Protein AF-A0A2D6FJM5-F1 (afdb_monomer_lite)

Radius of gyration: 13.33 Å; chains: 1; bounding box: 32×26×34 Å

Foldseek 3Di:
DDKFKWKDWQPDKTKGAFDPQLQQKKWKDKWFAADRVPPHTDQFQWWKKAKWFDLPSPDTDGFAQRIAISHDDDPHGDGDTTMHHGNGGMMMIHIGPGHPGGMMMMMIDGD

pLDDT: mean 87.88, std 8.14, range [57.41, 95.44]

Structure (mmCIF, N/CA/C/O backbone):
data_AF-A0A2D6FJM5-F1
#
_entry.id   AF-A0A2D6FJM5-F1
#
loop_
_atom_site.group_PDB
_atom_site.id
_atom_site.type_symbol
_atom_site.label_atom_id
_atom_site.label_alt_id
_atom_site.label_comp_id
_atom_site.label_asym_id
_atom_site.label_entity_id
_atom_site.label_seq_id
_atom_site.pdbx_PDB_ins_code
_atom_site.Cartn_x
_atom_site.Cartn_y
_atom_site.Cartn_z
_atom_site.occupancy
_atom_site.B_iso_or_equiv
_atom_site.auth_seq_id
_atom_site.auth_comp_id
_atom_site.auth_asym_id
_atom_site.auth_atom_id
_atom_site.pdbx_PDB_model_num
ATOM 1 N N . MET A 1 1 ? -6.522 5.772 -17.724 1.00 70.81 1 MET A N 1
ATOM 2 C CA . MET A 1 1 ? -5.710 5.720 -16.493 1.00 70.81 1 MET A CA 1
ATOM 3 C C . MET A 1 1 ? -5.794 4.310 -15.935 1.00 70.81 1 MET A C 1
ATOM 5 O O . MET A 1 1 ? -6.884 3.896 -15.542 1.00 70.81 1 MET A O 1
ATOM 9 N N . LYS A 1 2 ? -4.699 3.546 -16.002 1.00 82.75 2 LYS A N 1
ATOM 10 C CA . LYS A 1 2 ? -4.627 2.202 -15.413 1.00 82.75 2 LYS A CA 1
ATOM 11 C C . LYS A 1 2 ? -4.392 2.310 -13.905 1.00 82.75 2 LYS A C 1
ATOM 13 O O . LYS A 1 2 ? -3.752 3.253 -13.438 1.00 82.75 2 LYS A O 1
ATOM 18 N N . ARG A 1 3 ? -4.949 1.363 -13.147 1.00 88.38 3 ARG A N 1
ATOM 19 C CA . ARG A 1 3 ? -4.761 1.266 -11.696 1.00 88.38 3 ARG A CA 1
ATOM 20 C C . ARG A 1 3 ? -4.642 -0.185 -11.253 1.00 88.38 3 ARG A C 1
ATOM 22 O O . ARG A 1 3 ? -5.396 -1.028 -11.737 1.00 88.38 3 ARG A O 1
ATOM 29 N N . THR A 1 4 ? -3.778 -0.422 -10.279 1.00 91.25 4 THR A N 1
ATOM 30 C CA . THR A 1 4 ? -3.613 -1.707 -9.594 1.00 91.25 4 THR A CA 1
ATOM 31 C C . THR A 1 4 ? -4.013 -1.530 -8.137 1.00 91.25 4 THR A C 1
ATOM 33 O O . THR A 1 4 ? -3.621 -0.554 -7.499 1.00 91.25 4 THR A O 1
ATOM 36 N N . ILE A 1 5 ? -4.838 -2.439 -7.614 1.00 91.44 5 ILE A N 1
ATOM 37 C CA . ILE A 1 5 ? -5.303 -2.416 -6.222 1.00 91.44 5 ILE A CA 1
ATOM 38 C C . ILE A 1 5 ? -4.845 -3.694 -5.540 1.00 91.44 5 ILE A C 1
ATOM 40 O O . ILE A 1 5 ? -5.059 -4.785 -6.062 1.00 91.44 5 ILE A O 1
ATOM 44 N N . ILE A 1 6 ? -4.253 -3.543 -4.362 1.00 92.44 6 ILE A N 1
ATOM 45 C CA . ILE A 1 6 ? -3.722 -4.641 -3.564 1.00 92.44 6 ILE A CA 1
ATOM 46 C C . ILE A 1 6 ? -4.269 -4.497 -2.149 1.00 92.44 6 ILE A C 1
ATOM 48 O O . ILE A 1 6 ? -4.465 -3.387 -1.653 1.00 92.44 6 ILE A O 1
ATOM 52 N N . ARG A 1 7 ? -4.562 -5.627 -1.516 1.00 91.88 7 ARG A N 1
ATOM 53 C CA . ARG A 1 7 ? -5.252 -5.721 -0.231 1.00 91.88 7 ARG A CA 1
ATOM 54 C C . ARG A 1 7 ? -4.510 -6.715 0.649 1.00 91.8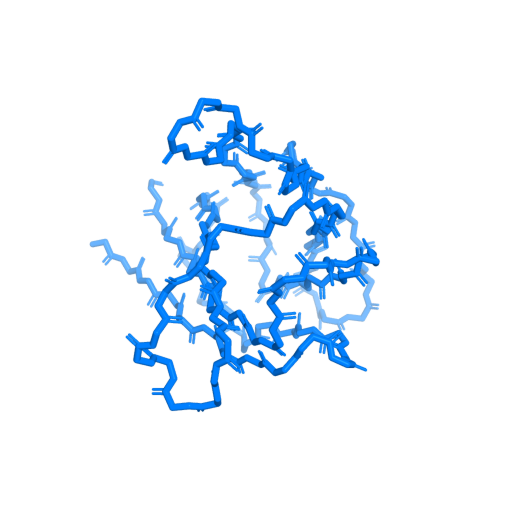8 7 ARG A C 1
ATOM 56 O O . ARG A 1 7 ? -4.237 -7.818 0.187 1.00 91.88 7 ARG A O 1
ATOM 63 N N . SER A 1 8 ? -4.185 -6.325 1.876 1.00 87.44 8 SER A N 1
ATOM 64 C CA . SER A 1 8 ? -3.525 -7.210 2.839 1.00 87.44 8 SER A CA 1
ATOM 65 C C . SER A 1 8 ? -3.857 -6.831 4.279 1.00 87.44 8 SER A C 1
ATOM 67 O O . SER A 1 8 ? -4.206 -5.684 4.572 1.00 87.44 8 SER A O 1
ATOM 69 N N . SER A 1 9 ? -3.692 -7.796 5.184 1.00 88.88 9 SER A N 1
ATOM 70 C CA . SER A 1 9 ? -3.517 -7.528 6.614 1.00 88.88 9 SER A CA 1
ATOM 71 C C . SER A 1 9 ? -2.189 -6.815 6.880 1.00 88.88 9 SER A C 1
ATOM 73 O O . SER A 1 9 ? -1.231 -7.012 6.134 1.00 88.88 9 SER A O 1
ATOM 75 N N . MET A 1 10 ? -2.098 -6.065 7.980 1.00 86.00 10 MET A N 1
ATOM 76 C CA . MET A 1 10 ? -0.867 -5.365 8.400 1.00 86.00 10 MET A CA 1
ATOM 77 C C . MET A 1 10 ? 0.194 -6.271 9.040 1.00 86.00 10 MET A C 1
ATOM 79 O O . MET A 1 10 ? 1.251 -5.793 9.427 1.00 86.00 10 MET A O 1
ATOM 83 N N . ALA A 1 11 ? -0.064 -7.577 9.151 1.00 78.62 11 ALA A N 1
ATOM 84 C CA . ALA A 1 11 ? 0.851 -8.539 9.769 1.00 78.62 11 ALA A CA 1
ATOM 85 C C . ALA A 1 11 ? 1.984 -9.022 8.841 1.00 78.62 11 ALA A C 1
ATOM 87 O O . ALA A 1 11 ? 2.831 -9.804 9.269 1.00 78.62 11 ALA A O 1
ATOM 88 N N . SER A 1 12 ? 1.981 -8.615 7.572 1.00 76.69 12 SER A N 1
ATOM 89 C CA . SER A 1 12 ? 2.960 -9.043 6.578 1.00 76.69 12 SER A CA 1
ATOM 90 C C . SER A 1 12 ? 3.225 -7.943 5.565 1.00 76.69 12 SER A C 1
ATOM 92 O O . SER A 1 12 ? 2.345 -7.126 5.280 1.00 76.69 12 SER A O 1
ATOM 94 N N . ASP A 1 13 ? 4.403 -8.002 4.953 1.00 80.69 13 ASP A N 1
ATOM 95 C CA . ASP A 1 13 ? 4.715 -7.207 3.775 1.00 80.69 13 ASP A CA 1
ATOM 96 C C . ASP A 1 13 ? 3.662 -7.443 2.689 1.00 80.69 13 ASP A C 1
ATOM 98 O O . ASP A 1 13 ? 3.202 -8.569 2.463 1.00 80.69 13 ASP A O 1
ATOM 102 N N . LEU A 1 14 ? 3.285 -6.371 2.001 1.00 89.50 14 LEU A N 1
ATOM 103 C CA . LEU A 1 14 ? 2.410 -6.437 0.839 1.00 89.50 14 LEU A CA 1
ATOM 104 C C . LEU A 1 14 ? 3.253 -6.120 -0.392 1.00 89.50 14 LEU A C 1
ATOM 106 O O . LEU A 1 14 ? 3.836 -5.047 -0.495 1.00 89.50 14 LEU A O 1
ATOM 110 N N . ILE A 1 15 ? 3.295 -7.061 -1.333 1.00 92.75 15 ILE A N 1
ATOM 111 C CA . ILE A 1 15 ? 3.972 -6.911 -2.625 1.00 92.75 15 ILE A CA 1
ATOM 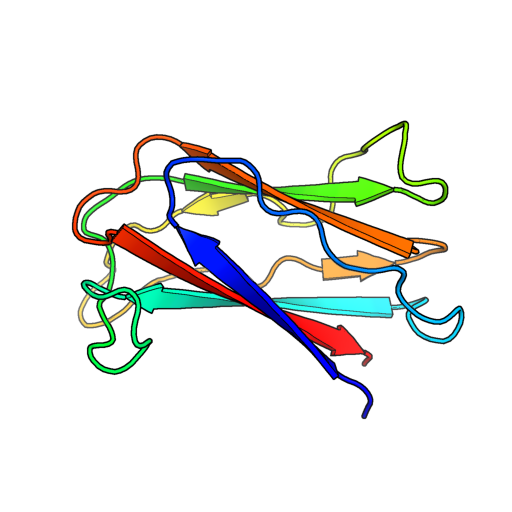112 C C . ILE A 1 15 ? 2.908 -6.879 -3.722 1.00 92.75 15 ILE A C 1
ATOM 114 O O . ILE A 1 15 ? 1.960 -7.669 -3.714 1.00 92.75 15 ILE A O 1
ATOM 118 N N . SER A 1 16 ? 3.032 -5.936 -4.653 1.00 93.12 16 SER A N 1
ATOM 119 C CA . SER A 1 16 ? 2.140 -5.836 -5.802 1.00 93.12 16 SER A CA 1
ATOM 120 C C . SER A 1 16 ? 2.294 -7.028 -6.746 1.00 93.12 16 SER A C 1
ATOM 122 O O . SER A 1 16 ? 3.372 -7.614 -6.837 1.00 93.12 16 SER A O 1
ATOM 124 N N . PRO A 1 17 ? 1.261 -7.359 -7.539 1.00 91.88 17 PRO A N 1
ATOM 125 C CA . PRO A 1 17 ? 1.499 -8.118 -8.759 1.00 91.88 17 PRO A CA 1
ATOM 126 C C . PRO A 1 17 ? 2.418 -7.325 -9.703 1.00 91.88 17 PRO A C 1
ATOM 128 O O . PRO A 1 17 ? 2.625 -6.120 -9.512 1.00 91.88 17 PRO A O 1
ATOM 131 N N . LEU A 1 18 ? 2.915 -8.004 -10.740 1.00 92.38 18 LEU A N 1
ATOM 132 C CA . LEU A 1 18 ? 3.643 -7.368 -11.835 1.00 92.38 18 LEU A CA 1
ATOM 133 C C . LEU A 1 18 ? 2.808 -6.217 -12.418 1.00 92.38 18 LEU A C 1
ATOM 135 O O . LEU A 1 18 ? 1.667 -6.420 -12.842 1.00 92.38 18 LEU A O 1
ATOM 139 N N . LEU A 1 19 ? 3.379 -5.017 -12.419 1.00 90.81 19 LEU A N 1
ATOM 140 C CA . LEU A 1 19 ? 2.830 -3.847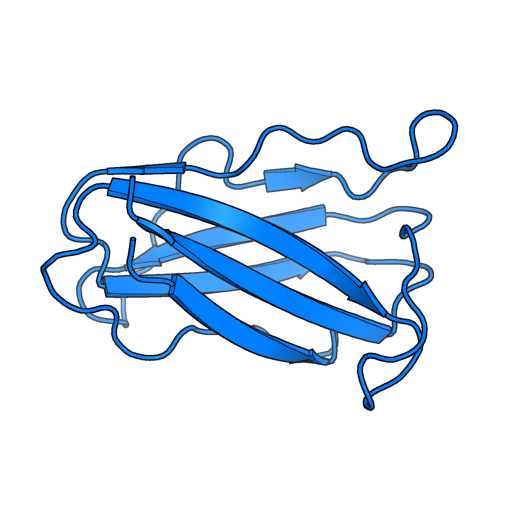 -13.090 1.00 90.81 19 LEU A CA 1
ATOM 141 C C . LEU A 1 19 ? 3.228 -3.889 -14.568 1.00 90.81 19 LEU A C 1
ATOM 143 O O . LEU A 1 19 ? 4.371 -4.198 -14.904 1.00 90.81 19 LEU A O 1
ATOM 147 N N . ASP A 1 20 ? 2.282 -3.575 -15.453 1.00 82.69 20 ASP A N 1
ATOM 148 C CA . ASP A 1 20 ? 2.557 -3.463 -16.887 1.00 82.69 20 ASP A CA 1
ATOM 149 C C . ASP A 1 20 ? 3.663 -2.427 -17.146 1.00 82.69 20 ASP A C 1
ATOM 151 O O . ASP A 1 20 ? 3.733 -1.407 -16.459 1.00 82.69 20 ASP A O 1
ATOM 155 N N . ASN A 1 21 ? 4.435 -2.613 -18.222 1.00 71.94 21 ASN A N 1
ATOM 156 C CA . ASN A 1 21 ? 5.490 -1.681 -18.655 1.00 71.94 21 ASN A CA 1
ATOM 157 C C . ASN A 1 21 ? 5.004 -0.237 -18.895 1.00 71.94 21 ASN A C 1
ATOM 159 O O . ASN A 1 21 ? 5.810 0.664 -19.057 1.00 71.94 21 ASN A O 1
ATOM 163 N N . GLU A 1 22 ? 3.694 -0.002 -18.938 1.00 71.06 22 GLU A N 1
ATOM 164 C CA . GLU A 1 22 ? 3.118 1.337 -19.065 1.00 71.06 22 GLU A CA 1
ATOM 165 C C . GLU A 1 22 ? 3.178 2.142 -17.749 1.00 71.06 22 GLU A C 1
ATOM 167 O O . GLU A 1 22 ? 2.953 3.349 -17.761 1.00 71.06 22 GLU A O 1
ATOM 172 N N . PHE A 1 23 ? 3.495 1.522 -16.608 1.00 77.38 23 PHE A N 1
ATOM 173 C CA . PHE A 1 23 ? 3.639 2.198 -15.314 1.00 77.38 23 PHE A CA 1
ATOM 174 C C . PHE A 1 23 ? 5.016 2.870 -15.135 1.00 77.38 23 PHE A C 1
ATOM 176 O O . PHE A 1 23 ? 5.577 2.812 -14.052 1.00 77.38 23 PHE A O 1
ATOM 183 N N . GLU A 1 24 ? 5.557 3.550 -16.150 1.00 83.44 24 GLU A N 1
ATOM 184 C CA . GLU A 1 24 ? 6.836 4.283 -16.022 1.00 83.44 24 GLU A CA 1
ATOM 185 C C . GLU A 1 24 ? 6.770 5.425 -14.990 1.00 83.44 24 GLU A C 1
ATOM 187 O O . GLU A 1 24 ? 7.782 5.819 -14.413 1.00 83.44 24 GLU A O 1
ATOM 192 N N . HIS A 1 25 ? 5.571 5.959 -14.739 1.00 89.06 25 HIS A N 1
ATOM 193 C CA . HIS A 1 25 ? 5.300 6.976 -13.727 1.00 89.06 25 HIS A CA 1
ATOM 194 C C . HIS A 1 25 ? 4.014 6.641 -12.976 1.00 89.06 25 HIS A C 1
ATOM 196 O O . HIS A 1 25 ? 3.006 6.249 -13.575 1.00 89.06 25 HIS A O 1
ATOM 202 N N . GLY A 1 26 ? 4.024 6.814 -11.655 1.00 91.00 26 GLY A N 1
ATOM 203 C CA . GLY A 1 26 ? 2.847 6.528 -10.848 1.00 91.00 26 GLY A CA 1
ATOM 204 C C . GLY A 1 26 ? 2.872 7.167 -9.470 1.00 91.00 26 GLY A C 1
ATOM 205 O O . GLY A 1 26 ? 3.926 7.478 -8.913 1.00 91.00 26 GLY A O 1
ATOM 206 N N . TYR A 1 27 ? 1.676 7.376 -8.921 1.00 91.94 27 TYR A N 1
ATOM 207 C CA . TYR A 1 27 ? 1.493 7.721 -7.516 1.00 91.94 27 TYR A CA 1
ATOM 208 C C . TYR A 1 27 ? 0.818 6.569 -6.782 1.00 91.94 27 TYR A C 1
ATOM 210 O O . TYR A 1 27 ? 0.009 5.820 -7.341 1.00 91.94 27 TYR A O 1
ATOM 218 N N . ILE A 1 28 ? 1.125 6.467 -5.497 1.00 92.44 28 ILE A N 1
ATOM 219 C CA . ILE A 1 28 ? 0.598 5.442 -4.612 1.00 92.44 28 ILE A CA 1
ATOM 220 C C . ILE A 1 28 ? -0.328 6.107 -3.600 1.00 92.44 28 ILE A C 1
ATOM 222 O O . ILE A 1 28 ? -0.126 7.236 -3.151 1.00 92.44 28 ILE A O 1
ATOM 226 N N . SER A 1 29 ? -1.427 5.440 -3.288 1.00 90.12 29 SER A N 1
ATOM 227 C CA . SER A 1 29 ? -2.372 5.861 -2.260 1.00 90.12 29 SER A CA 1
ATOM 228 C C . SER A 1 29 ? -2.723 4.675 -1.387 1.00 90.12 29 SER A C 1
ATOM 230 O O . SER A 1 29 ? -2.786 3.545 -1.869 1.00 90.12 29 SER A O 1
ATOM 232 N N . ILE A 1 30 ? -2.997 4.940 -0.116 1.00 90.38 30 ILE A N 1
ATOM 233 C CA . ILE A 1 30 ? -3.347 3.907 0.849 1.00 90.38 30 ILE A CA 1
ATOM 234 C C . ILE A 1 30 ? -4.632 4.264 1.589 1.00 90.38 30 ILE A C 1
ATOM 236 O O . ILE A 1 30 ? -4.945 5.437 1.811 1.00 90.38 30 ILE A O 1
ATOM 240 N N . LYS A 1 31 ? -5.392 3.227 1.929 1.00 91.50 31 LYS A N 1
ATOM 241 C CA . LYS A 1 31 ? -6.553 3.270 2.817 1.00 91.50 31 LYS A CA 1
ATOM 242 C C . LYS A 1 31 ? -6.381 2.216 3.895 1.00 91.50 31 LYS A C 1
ATOM 244 O O . LYS A 1 31 ? -5.969 1.107 3.567 1.00 91.50 31 LYS A O 1
ATOM 249 N N . PHE A 1 32 ? -6.755 2.541 5.123 1.00 91.88 32 PHE A N 1
ATOM 250 C CA . PHE A 1 32 ? -6.660 1.644 6.269 1.00 91.88 32 PHE A CA 1
ATOM 251 C C . PHE A 1 32 ? -8.045 1.222 6.751 1.00 91.88 32 PHE A C 1
ATOM 253 O O . PHE A 1 32 ? -9.007 1.981 6.624 1.00 91.88 32 PHE A O 1
ATOM 260 N N . TYR A 1 33 ? -8.138 0.008 7.286 1.00 94.19 33 TYR A N 1
ATOM 261 C CA . TYR A 1 33 ? -9.393 -0.606 7.704 1.00 94.19 33 TYR A CA 1
ATOM 262 C C . TYR A 1 33 ? -9.239 -1.350 9.031 1.00 94.19 33 TYR A C 1
ATOM 264 O O . TYR A 1 33 ? -8.175 -1.903 9.326 1.00 94.19 33 TYR A O 1
ATOM 272 N N . THR A 1 34 ? -10.314 -1.388 9.816 1.00 95.19 34 THR A N 1
ATOM 273 C CA . THR A 1 34 ? -10.417 -2.177 11.061 1.00 95.19 34 THR A CA 1
ATOM 274 C C . THR A 1 34 ? -10.783 -3.638 10.803 1.00 95.19 34 THR A C 1
ATOM 276 O O . THR A 1 34 ? -10.576 -4.483 11.677 1.00 95.19 34 THR A O 1
ATOM 279 N N . ASP A 1 35 ? -11.259 -3.957 9.597 1.00 94.00 35 ASP A N 1
ATOM 280 C CA . ASP A 1 35 ? -11.765 -5.271 9.206 1.00 94.00 35 ASP A CA 1
ATOM 281 C C . ASP A 1 35 ? -11.106 -5.817 7.920 1.00 94.00 35 ASP A C 1
ATOM 283 O O . ASP A 1 35 ? -10.553 -5.073 7.108 1.00 94.00 35 ASP A O 1
ATOM 287 N N . GLY A 1 36 ? -11.183 -7.140 7.729 1.00 93.12 36 GLY A N 1
ATOM 28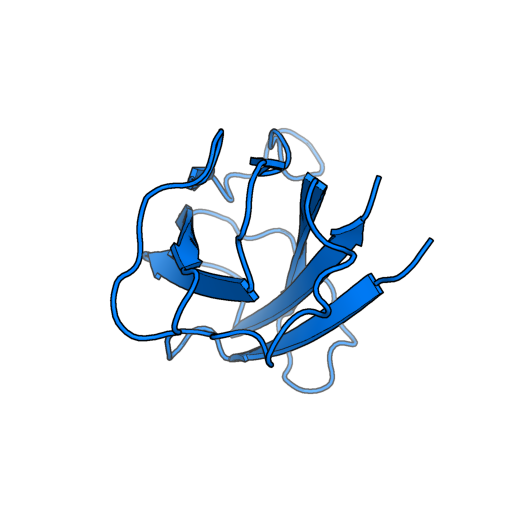8 C CA . GLY A 1 36 ? -10.679 -7.828 6.529 1.00 93.12 36 GLY A CA 1
ATOM 289 C C . GLY A 1 36 ? -11.653 -7.850 5.346 1.00 93.12 36 GLY A C 1
ATOM 290 O O . GLY A 1 36 ? -11.330 -8.388 4.287 1.00 93.12 36 GLY A O 1
ATOM 291 N N . THR A 1 37 ? -12.848 -7.281 5.511 1.00 94.81 37 THR A N 1
ATOM 292 C CA . THR A 1 37 ? -13.853 -7.101 4.453 1.00 94.81 37 THR A CA 1
ATOM 293 C C . THR A 1 37 ? -13.702 -5.766 3.716 1.00 94.81 37 THR A C 1
ATOM 295 O O . THR A 1 37 ? -14.323 -5.574 2.671 1.00 94.81 37 THR A O 1
ATOM 298 N N . TYR A 1 38 ? -12.815 -4.887 4.193 1.00 92.56 38 TYR A N 1
ATOM 299 C CA . TYR A 1 38 ? -12.538 -3.551 3.673 1.00 92.56 38 TYR A CA 1
ATOM 300 C C . TYR A 1 38 ? -13.777 -2.637 3.684 1.00 92.56 38 TYR A C 1
ATOM 302 O O . TYR A 1 38 ? -13.969 -1.837 2.762 1.00 92.56 38 TYR A O 1
ATOM 310 N N . SER A 1 39 ? -14.629 -2.767 4.708 1.00 94.50 39 SER A N 1
ATOM 311 C CA . SER A 1 39 ? -15.871 -1.989 4.857 1.00 94.50 39 SER A CA 1
ATOM 312 C C . SER A 1 39 ? -15.730 -0.790 5.791 1.00 94.50 39 SER A C 1
ATOM 314 O O . SER A 1 39 ? -16.247 0.284 5.482 1.00 94.50 39 SER A O 1
ATOM 316 N N . GLU A 1 40 ? -15.013 -0.946 6.898 1.00 94.19 40 GLU A N 1
ATOM 317 C CA . GLU A 1 40 ? -14.837 0.085 7.916 1.00 94.19 40 GLU A CA 1
ATOM 318 C C . GLU A 1 40 ? -13.509 0.816 7.714 1.00 94.19 40 GLU A C 1
ATOM 320 O O . GLU A 1 40 ? -12.440 0.338 8.095 1.00 94.19 40 GLU A O 1
ATOM 325 N N . LEU A 1 41 ? -13.572 1.976 7.056 1.00 92.56 41 LEU A N 1
ATOM 326 C CA . LEU A 1 41 ? -12.408 2.836 6.851 1.00 92.56 41 LEU A CA 1
ATOM 327 C C . LEU A 1 41 ? -12.009 3.512 8.169 1.00 92.56 41 LEU A C 1
ATOM 329 O O . LEU A 1 41 ? -12.859 4.070 8.862 1.00 92.56 41 LEU A O 1
ATOM 333 N N . VAL A 1 42 ? -10.709 3.546 8.452 1.00 90.62 42 VAL A N 1
ATOM 334 C CA . VAL A 1 42 ? -10.145 4.194 9.640 1.00 90.62 42 VAL A CA 1
ATOM 335 C C . VAL A 1 42 ? -8.933 5.047 9.267 1.00 90.62 42 VAL A C 1
ATOM 337 O O . VAL A 1 42 ? -8.254 4.787 8.272 1.00 90.62 42 VAL A O 1
ATOM 340 N N . ALA A 1 43 ? -8.671 6.086 10.056 1.00 88.94 43 ALA A N 1
ATOM 341 C CA . ALA A 1 43 ? -7.380 6.760 10.068 1.00 88.94 43 ALA A CA 1
ATOM 342 C C . ALA A 1 43 ? -6.560 6.158 11.221 1.00 88.94 43 ALA A C 1
ATOM 344 O O . ALA A 1 43 ? -7.054 6.187 12.349 1.00 88.94 43 ALA A O 1
ATOM 345 N N . PRO A 1 44 ? -5.377 5.571 10.964 1.00 88.75 44 PRO A N 1
ATOM 346 C CA . PRO A 1 44 ? -4.514 5.080 12.033 1.00 88.75 44 PRO A CA 1
ATOM 347 C C . PRO A 1 44 ? -4.165 6.181 13.034 1.00 88.75 44 PRO A C 1
ATOM 349 O O . PRO A 1 44 ? -4.111 7.349 12.675 1.00 88.75 44 PRO A O 1
ATOM 352 N N . GLU A 1 45 ? -3.929 5.813 14.288 1.00 87.75 45 GLU A N 1
ATOM 353 C CA . GLU A 1 45 ? -3.525 6.769 15.327 1.00 87.75 45 GLU A CA 1
ATOM 354 C C . GLU A 1 45 ? -2.042 7.138 15.206 1.00 87.75 45 GLU A C 1
ATOM 356 O O . GLU A 1 45 ? -1.645 8.253 15.538 1.00 87.75 45 GLU A O 1
ATOM 361 N N . SER A 1 46 ? -1.227 6.189 14.742 1.00 89.06 46 SER A N 1
ATOM 362 C CA . SER A 1 46 ? 0.211 6.332 14.526 1.00 89.06 46 SER A CA 1
ATOM 363 C C . SER A 1 46 ? 0.758 5.190 13.663 1.00 89.06 46 SER A C 1
ATOM 365 O O . SER A 1 46 ? 0.054 4.214 13.372 1.00 89.06 46 SER A O 1
ATOM 367 N N . GLY A 1 47 ? 2.030 5.315 13.279 1.00 89.75 47 GLY A N 1
ATOM 368 C CA . GLY A 1 47 ? 2.807 4.310 12.553 1.00 89.75 47 GLY A CA 1
ATOM 369 C C . GLY A 1 47 ? 3.229 4.794 11.169 1.00 89.75 47 GLY A C 1
ATOM 370 O O . GLY A 1 47 ? 2.832 5.868 10.727 1.00 89.75 47 GLY A O 1
ATOM 371 N N . VAL A 1 48 ? 4.043 4.001 10.474 1.00 89.88 48 VAL A N 1
ATOM 372 C CA . VAL A 1 48 ? 4.608 4.377 9.170 1.00 89.88 48 VAL A CA 1
ATOM 373 C C . VAL A 1 48 ? 4.352 3.275 8.146 1.00 89.88 48 VAL A C 1
ATOM 375 O O . VAL A 1 48 ? 4.506 2.093 8.439 1.00 89.88 48 VAL A O 1
ATOM 378 N N . ALA A 1 49 ? 3.960 3.653 6.930 1.00 91.44 49 ALA A N 1
ATOM 379 C CA . ALA A 1 49 ? 3.953 2.763 5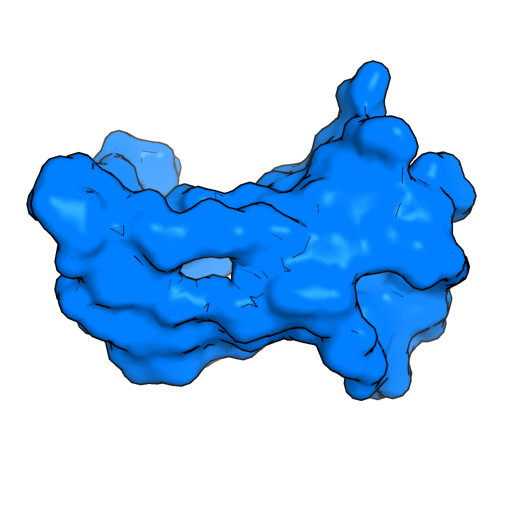.772 1.00 91.44 49 ALA A CA 1
ATOM 380 C C . ALA A 1 49 ? 5.122 3.128 4.848 1.00 91.44 49 ALA A C 1
ATOM 382 O O . ALA A 1 49 ? 5.179 4.246 4.330 1.00 91.44 49 ALA A O 1
ATOM 383 N N . ILE A 1 50 ? 6.049 2.194 4.646 1.00 93.00 50 ILE A N 1
ATOM 384 C CA . ILE A 1 50 ? 7.249 2.383 3.827 1.00 93.00 50 ILE A CA 1
ATOM 385 C C . ILE A 1 50 ? 7.065 1.655 2.505 1.00 93.00 50 ILE A C 1
ATOM 387 O O . ILE A 1 50 ? 6.862 0.449 2.467 1.00 93.00 50 ILE A O 1
ATOM 391 N N . PHE A 1 51 ? 7.158 2.394 1.413 1.00 94.19 51 PHE A N 1
ATOM 392 C CA . PHE A 1 51 ? 7.032 1.913 0.054 1.00 94.19 51 PHE A CA 1
ATOM 393 C C . PHE A 1 51 ? 8.404 1.825 -0.611 1.00 94.19 51 PHE A C 1
ATOM 395 O O . PHE A 1 51 ? 9.211 2.758 -0.561 1.00 94.19 51 PHE A O 1
ATOM 402 N N . THR A 1 52 ? 8.639 0.712 -1.292 1.00 95.44 52 THR A N 1
ATOM 403 C CA . THR A 1 52 ? 9.830 0.466 -2.107 1.00 95.44 52 THR A CA 1
ATOM 404 C C . THR A 1 52 ? 9.428 -0.090 -3.471 1.00 95.44 52 THR A C 1
ATOM 406 O O . THR A 1 52 ? 8.336 -0.638 -3.637 1.00 95.44 52 THR A O 1
ATOM 409 N N . GLY A 1 53 ? 10.287 0.103 -4.470 1.00 94.88 53 GLY A N 1
ATOM 410 C CA . GLY A 1 53 ? 10.053 -0.287 -5.858 1.00 94.88 53 GLY A CA 1
ATOM 411 C C . GLY A 1 53 ? 11.142 -1.214 -6.383 1.00 94.88 53 GLY A C 1
ATOM 412 O O . GLY A 1 53 ? 12.293 -1.114 -5.962 1.00 94.88 53 GLY A O 1
ATOM 413 N N . SER A 1 54 ? 1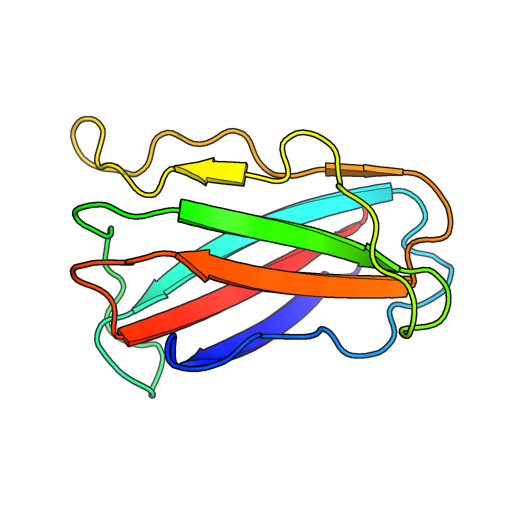0.779 -2.106 -7.300 1.00 94.94 54 SER A N 1
ATOM 414 C CA . SER A 1 54 ? 11.697 -3.053 -7.936 1.00 94.94 54 SER A CA 1
ATOM 415 C C . SER A 1 54 ? 11.359 -3.257 -9.414 1.00 94.94 54 SER A C 1
ATOM 417 O O . SER A 1 54 ? 10.188 -3.210 -9.798 1.00 94.94 54 SER A O 1
ATOM 419 N N . GLU A 1 55 ? 12.379 -3.495 -10.238 1.00 93.69 55 GLU A N 1
ATOM 420 C CA . GLU A 1 55 ? 12.245 -3.824 -11.665 1.00 93.69 55 GLU A CA 1
ATOM 421 C C . GLU A 1 55 ? 12.029 -5.334 -11.885 1.00 93.69 55 GLU A C 1
ATOM 423 O O . GLU A 1 55 ? 11.359 -5.747 -12.833 1.00 93.69 55 GLU A O 1
ATOM 428 N N . ASP A 1 56 ? 12.575 -6.163 -10.992 1.00 92.56 56 ASP A N 1
ATOM 429 C CA . ASP A 1 56 ? 12.648 -7.624 -11.118 1.00 92.56 56 ASP A CA 1
ATOM 430 C C . ASP A 1 56 ? 11.863 -8.382 -10.034 1.00 92.56 56 ASP A C 1
ATOM 432 O O . ASP A 1 56 ? 11.521 -9.548 -10.225 1.00 92.56 56 ASP A O 1
ATOM 436 N N . GLY A 1 57 ? 11.504 -7.706 -8.942 1.00 92.50 57 GLY A N 1
ATOM 437 C CA . GLY A 1 57 ? 10.808 -8.277 -7.793 1.00 92.50 57 GLY A CA 1
ATOM 438 C C . GLY A 1 57 ? 11.744 -8.891 -6.749 1.00 92.50 57 GLY A C 1
ATOM 439 O O . GLY A 1 57 ? 11.247 -9.432 -5.760 1.00 92.50 57 GLY A O 1
ATOM 440 N N . GLU A 1 58 ? 13.064 -8.787 -6.933 1.00 91.69 58 GLU A N 1
ATOM 441 C CA . GLU A 1 58 ? 14.090 -9.330 -6.036 1.00 91.69 58 GLU A CA 1
ATOM 442 C C . GLU A 1 58 ? 14.794 -8.224 -5.241 1.00 91.69 58 GLU A C 1
ATOM 444 O O . GLU A 1 58 ? 14.935 -8.333 -4.020 1.00 91.69 58 GLU A O 1
ATOM 449 N N . ILE A 1 59 ? 15.204 -7.140 -5.909 1.00 92.38 59 ILE A N 1
ATOM 450 C CA . ILE A 1 59 ? 15.915 -6.019 -5.278 1.00 92.38 59 ILE A CA 1
ATOM 451 C C . ILE A 1 59 ? 14.995 -4.804 -5.205 1.00 92.38 59 ILE A C 1
ATOM 453 O O . ILE A 1 59 ? 14.545 -4.291 -6.228 1.00 92.38 59 ILE A O 1
ATOM 457 N N . TYR A 1 60 ? 14.744 -4.323 -3.987 1.00 93.94 60 TYR A N 1
ATOM 458 C CA . TYR A 1 60 ? 13.861 -3.188 -3.727 1.00 93.94 60 TYR A CA 1
ATOM 459 C C . TYR A 1 60 ? 14.660 -1.940 -3.348 1.00 93.94 60 TYR A C 1
ATOM 461 O O . TYR A 1 60 ? 15.475 -1.961 -2.426 1.00 93.94 60 TYR A O 1
ATOM 469 N N . GLY A 1 61 ? 14.402 -0.843 -4.058 1.00 91.94 61 GLY A N 1
ATOM 470 C CA . GLY A 1 61 ? 14.937 0.486 -3.780 1.00 91.94 61 GLY A CA 1
ATOM 471 C C . GLY A 1 61 ? 13.872 1.435 -3.232 1.00 91.94 61 GLY A C 1
ATOM 472 O O . GLY A 1 61 ? 12.670 1.229 -3.412 1.00 91.94 61 GLY A O 1
ATOM 473 N N . SER A 1 62 ? 14.302 2.501 -2.563 1.00 90.56 62 SER A N 1
ATOM 474 C CA . SER A 1 62 ? 13.395 3.537 -2.064 1.00 90.56 62 SER A CA 1
ATOM 475 C C . SER A 1 62 ? 12.693 4.263 -3.212 1.00 90.56 62 SER A C 1
ATOM 477 O O . SER A 1 62 ? 13.320 4.602 -4.215 1.00 90.56 62 SER A O 1
ATOM 479 N N . ILE A 1 63 ? 11.410 4.579 -3.035 1.00 91.88 63 ILE A N 1
ATOM 480 C CA . ILE A 1 63 ? 10.690 5.488 -3.937 1.00 91.88 63 ILE A CA 1
ATOM 481 C C . ILE A 1 63 ? 10.611 6.901 -3.347 1.00 91.88 63 ILE A C 1
ATOM 483 O O . ILE A 1 63 ? 10.782 7.106 -2.141 1.00 91.88 63 ILE A O 1
ATOM 487 N N . SER A 1 64 ? 10.345 7.895 -4.195 1.00 88.19 64 SER A N 1
ATOM 488 C CA . SER A 1 64 ? 10.234 9.288 -3.757 1.00 88.19 64 SER A CA 1
ATOM 489 C C . SER A 1 64 ? 9.012 9.474 -2.858 1.00 88.19 64 SER A C 1
ATOM 491 O O . SER A 1 64 ? 7.914 9.026 -3.193 1.00 88.19 64 SER A O 1
ATOM 493 N N . ASN A 1 65 ? 9.203 10.122 -1.704 1.00 85.62 65 ASN A N 1
ATOM 494 C CA . ASN A 1 65 ? 8.202 10.193 -0.632 1.00 85.62 65 ASN A CA 1
ATOM 495 C C . ASN A 1 65 ? 7.678 8.801 -0.228 1.00 85.62 65 ASN A C 1
ATOM 497 O O . ASN A 1 65 ? 6.501 8.635 0.072 1.00 85.62 65 ASN A O 1
ATOM 501 N N . GLY A 1 66 ? 8.555 7.790 -0.261 1.00 84.62 66 GLY A N 1
ATOM 502 C CA . GLY A 1 66 ? 8.220 6.398 0.028 1.00 84.62 66 GLY A CA 1
ATOM 503 C C . GLY A 1 66 ? 7.810 6.127 1.471 1.00 84.62 66 GLY A C 1
ATOM 504 O O . GLY A 1 66 ? 7.241 5.082 1.721 1.00 84.62 66 GLY A O 1
ATOM 505 N N . ALA A 1 67 ? 8.050 7.031 2.417 1.00 88.44 67 ALA A N 1
ATOM 506 C CA . ALA A 1 67 ? 7.567 6.883 3.786 1.00 88.44 67 ALA A CA 1
ATOM 507 C C . ALA A 1 67 ? 6.314 7.738 3.996 1.00 88.44 67 ALA A C 1
ATOM 509 O O . ALA A 1 67 ? 6.332 8.951 3.780 1.00 88.44 67 ALA A O 1
ATOM 510 N N . LEU A 1 68 ? 5.237 7.091 4.427 1.00 87.12 68 LEU A N 1
ATOM 511 C CA . LEU A 1 68 ? 3.974 7.715 4.783 1.00 87.12 68 LEU A CA 1
ATOM 512 C C . LEU A 1 68 ? 3.787 7.598 6.287 1.00 87.12 68 LEU A C 1
ATOM 514 O O . LEU A 1 68 ? 3.586 6.495 6.794 1.00 87.12 68 LEU A O 1
ATOM 518 N N . ASP A 1 69 ? 3.833 8.732 6.976 1.00 86.62 69 ASP A N 1
ATOM 519 C CA . ASP A 1 69 ? 3.427 8.806 8.373 1.00 86.62 69 ASP A CA 1
ATOM 520 C C . ASP A 1 69 ? 1.897 8.743 8.449 1.00 86.62 69 ASP A C 1
ATOM 522 O O . ASP A 1 69 ? 1.189 9.516 7.795 1.00 86.62 69 ASP A O 1
ATOM 526 N N . ALA A 1 70 ? 1.393 7.754 9.178 1.00 77.44 70 ALA A N 1
ATOM 527 C CA . ALA A 1 70 ? -0.026 7.521 9.369 1.00 77.44 70 ALA A CA 1
ATOM 528 C C . ALA A 1 70 ? -0.571 8.264 10.602 1.00 77.44 70 ALA A C 1
ATOM 530 O O . ALA A 1 70 ? -1.615 7.884 11.121 1.00 77.44 70 ALA A O 1
ATOM 531 N N . GLU A 1 71 ? 0.106 9.318 11.063 1.00 74.56 71 GLU A N 1
ATOM 532 C CA . GLU A 1 71 ? -0.395 10.224 12.095 1.00 74.56 71 GLU A CA 1
ATOM 533 C C . GLU A 1 71 ? -1.637 11.013 11.624 1.00 74.56 71 GLU A C 1
ATOM 535 O O . GLU A 1 71 ? -1.689 11.607 10.535 1.00 74.56 71 GLU A O 1
ATOM 540 N N . ILE A 1 72 ? -2.665 11.049 12.478 1.00 66.62 72 ILE A N 1
ATOM 541 C CA . ILE A 1 72 ? -3.839 11.904 12.281 1.00 66.62 72 ILE A CA 1
ATOM 542 C C . ILE A 1 72 ? -3.443 13.369 12.460 1.00 66.62 72 ILE A C 1
ATOM 544 O O . ILE A 1 72 ? -3.014 13.799 13.528 1.00 66.62 72 ILE A O 1
ATOM 548 N N . VAL A 1 73 ? -3.728 14.178 11.443 1.00 63.97 73 VAL A N 1
ATOM 549 C CA . VAL A 1 73 ? -3.660 15.637 11.507 1.00 63.97 73 VAL A CA 1
ATOM 550 C C . VAL A 1 73 ? -5.067 16.200 11.327 1.00 63.97 73 VAL A C 1
ATOM 552 O O . VAL A 1 73 ? -5.627 16.257 10.230 1.00 63.97 73 VAL A O 1
ATOM 555 N N . GLY A 1 74 ? -5.671 16.627 12.436 1.00 64.50 74 GLY A N 1
ATOM 556 C CA . GLY A 1 74 ? -7.048 17.119 12.450 1.00 64.50 74 GLY A CA 1
ATOM 557 C C . GLY A 1 74 ? -8.062 15.989 12.249 1.00 64.50 74 GLY A C 1
ATOM 558 O O . GLY A 1 74 ? -8.222 15.148 13.123 1.00 64.50 74 GLY A O 1
ATOM 559 N N . VAL A 1 75 ? -8.778 15.992 11.119 1.00 57.41 75 VAL A N 1
ATOM 560 C CA . VAL A 1 75 ? -9.830 14.998 10.798 1.00 57.41 75 VAL A CA 1
ATOM 561 C C . VAL A 1 75 ? -9.387 13.949 9.770 1.00 57.41 75 VAL A C 1
ATOM 563 O O . VAL A 1 75 ? -10.218 13.210 9.245 1.00 57.41 75 VAL A O 1
ATOM 566 N N . GLY A 1 76 ? -8.099 13.895 9.431 1.00 65.12 76 GLY A N 1
ATOM 567 C CA . GLY A 1 76 ? -7.586 12.964 8.431 1.00 65.12 76 GLY A CA 1
ATOM 568 C C . GLY A 1 76 ? -6.083 12.751 8.530 1.00 65.12 76 GLY A C 1
ATOM 569 O O . GLY A 1 76 ? -5.432 13.269 9.428 1.00 65.12 76 GLY A O 1
ATOM 570 N N . LEU A 1 77 ? -5.540 11.981 7.591 1.00 70.19 77 LEU A N 1
ATOM 571 C CA . LEU A 1 77 ? -4.103 11.740 7.484 1.00 70.19 77 LEU A CA 1
ATOM 572 C C . LEU A 1 77 ? -3.446 12.868 6.690 1.00 70.19 77 LEU A C 1
ATOM 574 O O . LEU A 1 77 ? -3.917 13.217 5.603 1.00 70.19 77 LEU A O 1
ATOM 578 N N . ASN A 1 78 ? -2.345 13.407 7.204 1.00 68.25 78 ASN A N 1
ATOM 579 C CA . ASN A 1 78 ? -1.498 14.312 6.438 1.00 68.25 78 ASN A CA 1
ATOM 580 C C . ASN A 1 78 ? -0.392 13.507 5.764 1.00 68.25 78 ASN A C 1
ATOM 582 O O . ASN A 1 78 ? 0.588 13.156 6.410 1.00 68.25 78 ASN A O 1
ATOM 586 N N . TYR A 1 79 ? -0.520 13.234 4.465 1.00 72.19 79 TYR A N 1
ATOM 587 C CA . TYR A 1 79 ? 0.586 12.625 3.737 1.00 72.19 79 TYR A CA 1
ATOM 588 C C . TYR A 1 79 ? 0.737 13.122 2.304 1.00 72.19 79 TYR A C 1
ATOM 590 O O . TYR A 1 79 ? -0.232 13.363 1.580 1.00 72.19 79 TYR A O 1
ATOM 598 N N . SER A 1 80 ? 2.001 13.222 1.888 1.00 76.88 80 SER A N 1
ATOM 599 C CA . SER A 1 80 ? 2.380 13.349 0.483 1.00 76.88 80 SER A CA 1
ATOM 600 C C . SER A 1 80 ? 2.349 11.967 -0.150 1.00 76.88 80 SER A C 1
ATOM 602 O O . SER A 1 80 ? 2.922 11.025 0.391 1.00 76.88 80 SER A O 1
ATOM 604 N N . ARG A 1 81 ? 1.656 11.827 -1.282 1.00 85.25 81 ARG A N 1
ATOM 605 C CA . ARG A 1 81 ? 1.570 10.536 -1.972 1.00 85.25 81 ARG A CA 1
ATOM 606 C C . ARG A 1 81 ? 2.970 10.086 -2.394 1.00 85.25 81 ARG A C 1
ATOM 608 O O . ARG A 1 81 ? 3.649 10.874 -3.057 1.00 85.25 81 ARG A O 1
ATOM 615 N N . PRO A 1 82 ? 3.372 8.843 -2.083 1.00 91.31 82 PRO A N 1
ATOM 616 C CA . PRO A 1 82 ? 4.571 8.277 -2.667 1.00 91.31 82 PRO A CA 1
ATOM 617 C C . PRO A 1 82 ? 4.461 8.281 -4.190 1.00 91.31 82 PRO A C 1
ATOM 619 O O . PRO A 1 82 ? 3.398 7.988 -4.750 1.00 91.31 82 PRO A O 1
ATOM 622 N N . THR A 1 83 ? 5.556 8.620 -4.855 1.00 92.75 83 THR A N 1
ATOM 623 C CA . THR A 1 83 ? 5.644 8.679 -6.315 1.00 92.75 83 THR A CA 1
ATOM 624 C C . THR A 1 83 ? 6.902 7.985 -6.789 1.00 92.75 83 THR A C 1
ATOM 626 O O . THR A 1 83 ? 7.928 7.997 -6.107 1.00 92.75 83 THR A O 1
ATOM 629 N N . TYR A 1 84 ? 6.844 7.424 -7.985 1.00 92.12 84 TYR A N 1
ATOM 630 C CA . TYR A 1 84 ? 7.994 6.791 -8.608 1.00 92.12 84 TYR A CA 1
ATOM 631 C C . TYR A 1 84 ? 8.068 7.139 -10.095 1.00 92.12 84 TYR A C 1
ATOM 633 O O . TYR A 1 84 ? 7.090 7.574 -10.710 1.00 92.12 84 TYR A O 1
ATOM 641 N N . SER A 1 85 ? 9.265 6.969 -10.644 1.00 89.75 85 SER A N 1
ATOM 642 C CA . SER A 1 85 ? 9.589 7.167 -12.053 1.00 89.75 85 SER A CA 1
ATOM 643 C C . SER A 1 85 ? 10.616 6.124 -12.484 1.00 89.75 85 SER A C 1
ATOM 645 O O . SER A 1 85 ? 11.533 5.851 -11.707 1.00 89.75 85 SER A O 1
ATOM 647 N N . GLY A 1 86 ? 10.507 5.618 -13.709 1.00 87.31 86 GLY A N 1
ATOM 648 C CA . GLY A 1 86 ? 11.387 4.589 -14.270 1.00 87.31 86 GLY A CA 1
ATOM 649 C C . GLY A 1 86 ? 10.729 3.209 -14.314 1.00 87.31 86 GLY A C 1
ATOM 650 O O . GLY A 1 86 ? 9.517 3.086 -14.152 1.00 87.31 86 GLY A O 1
ATOM 651 N N . ASP A 1 87 ? 11.539 2.169 -14.510 1.00 87.81 87 ASP A N 1
ATOM 652 C CA . ASP A 1 87 ? 11.108 0.785 -14.774 1.00 87.81 87 ASP A CA 1
ATOM 653 C C . ASP A 1 87 ? 10.600 0.026 -13.529 1.00 87.81 87 ASP A C 1
ATOM 655 O O . ASP A 1 87 ? 10.843 -1.165 -13.345 1.00 87.81 87 ASP A O 1
ATOM 659 N N . VAL A 1 88 ? 9.851 0.693 -12.649 1.00 92.06 88 VAL A N 1
ATOM 660 C CA . VAL A 1 88 ? 9.288 0.054 -11.455 1.00 92.06 88 VAL A CA 1
ATOM 661 C C . VAL A 1 88 ? 8.129 -0.864 -11.841 1.00 92.06 88 VAL A C 1
ATOM 663 O O . VAL A 1 88 ? 7.066 -0.422 -12.276 1.00 92.06 88 VAL A O 1
ATOM 666 N N . ARG A 1 89 ? 8.324 -2.164 -11.622 1.00 93.12 89 ARG A N 1
ATOM 667 C CA . ARG A 1 89 ? 7.387 -3.239 -11.976 1.00 93.12 89 ARG A CA 1
ATOM 668 C C . ARG A 1 89 ? 6.753 -3.921 -10.773 1.00 93.12 89 ARG A C 1
ATOM 670 O O . ARG A 1 89 ? 5.717 -4.565 -10.917 1.00 93.12 89 ARG A O 1
ATOM 677 N N . TYR A 1 90 ? 7.338 -3.745 -9.596 1.00 94.56 90 TYR A N 1
ATOM 678 C CA . TYR A 1 90 ? 6.803 -4.215 -8.328 1.00 94.56 90 TYR A CA 1
ATOM 679 C C . TYR A 1 90 ? 6.884 -3.103 -7.295 1.00 94.56 90 TYR A C 1
ATOM 681 O O . TYR A 1 90 ? 7.887 -2.398 -7.205 1.00 94.56 90 TYR A O 1
ATOM 689 N N . ILE A 1 91 ? 5.833 -2.973 -6.493 1.00 94.69 91 ILE A N 1
ATOM 690 C CA . ILE A 1 91 ? 5.792 -2.104 -5.323 1.00 94.69 91 ILE A CA 1
ATOM 691 C C . ILE A 1 91 ? 5.615 -2.983 -4.097 1.00 94.69 91 ILE A C 1
ATOM 693 O O . ILE A 1 91 ? 4.662 -3.759 -4.019 1.00 94.69 91 ILE A O 1
ATOM 697 N N . LYS A 1 92 ? 6.507 -2.822 -3.128 1.00 94.94 92 LYS A N 1
ATOM 698 C CA . LYS A 1 92 ? 6.382 -3.404 -1.798 1.00 94.94 92 LYS A CA 1
ATOM 699 C C . LYS A 1 92 ? 5.987 -2.312 -0.814 1.00 94.94 92 LYS A C 1
ATOM 701 O O . LYS A 1 92 ? 6.452 -1.180 -0.930 1.00 94.94 92 LYS A O 1
ATOM 706 N N . VAL A 1 93 ? 5.134 -2.652 0.144 1.00 94.38 93 VAL A N 1
ATOM 707 C CA . VAL A 1 93 ? 4.881 -1.841 1.333 1.00 94.38 93 VAL A CA 1
ATOM 708 C C . VAL A 1 93 ? 5.168 -2.652 2.589 1.00 94.38 93 VAL A C 1
ATOM 710 O O . VAL A 1 93 ? 4.765 -3.813 2.706 1.00 94.38 93 VAL A O 1
ATOM 713 N N . GLU A 1 94 ? 5.860 -2.008 3.515 1.00 93.56 94 GLU A N 1
ATOM 714 C CA . GLU A 1 94 ? 6.161 -2.486 4.857 1.00 93.56 94 GLU A CA 1
ATOM 715 C C . GLU A 1 94 ? 5.425 -1.586 5.854 1.00 93.56 94 GLU A C 1
ATOM 717 O O . GLU A 1 94 ? 5.372 -0.365 5.686 1.00 93.56 94 GLU A O 1
ATOM 722 N N . PHE A 1 95 ? 4.815 -2.190 6.872 1.00 91.94 95 PHE A N 1
ATOM 723 C CA . PHE A 1 95 ? 4.045 -1.477 7.888 1.00 91.94 95 PHE A CA 1
ATOM 724 C C . PHE A 1 95 ? 4.796 -1.493 9.212 1.00 91.94 95 PHE A C 1
ATOM 726 O O . PHE A 1 95 ? 4.966 -2.543 9.830 1.00 91.94 95 PHE A O 1
ATOM 733 N N . GLU A 1 96 ? 5.204 -0.321 9.677 1.00 91.62 96 GLU A N 1
ATOM 734 C CA . GLU A 1 96 ? 5.903 -0.152 10.941 1.00 91.62 96 GLU A CA 1
ATOM 735 C C . GLU A 1 96 ? 4.945 0.390 11.999 1.00 91.62 96 GLU A C 1
ATOM 737 O O . GLU A 1 96 ? 4.597 1.570 12.015 1.00 91.62 96 GLU A O 1
ATOM 742 N N . SER A 1 97 ? 4.538 -0.490 12.917 1.00 90.44 97 SER A N 1
ATOM 743 C CA . SER A 1 97 ? 3.781 -0.128 14.124 1.00 90.44 97 SER A CA 1
ATOM 744 C C . SER A 1 97 ? 2.487 0.658 13.856 1.00 90.44 97 SER A C 1
ATOM 746 O O . SER A 1 97 ? 2.166 1.579 14.600 1.00 90.44 97 SER A O 1
ATOM 748 N N . ILE A 1 98 ? 1.734 0.300 12.807 1.00 90.50 98 ILE A N 1
ATOM 749 C CA . ILE A 1 98 ? 0.427 0.911 12.513 1.00 90.50 98 ILE A CA 1
ATOM 750 C C . ILE A 1 98 ? -0.567 0.587 13.638 1.00 90.50 98 ILE A C 1
ATOM 752 O O . ILE A 1 98 ? -0.903 -0.578 13.861 1.00 90.50 98 ILE A O 1
ATOM 756 N N . VAL A 1 99 ? -1.062 1.618 14.326 1.00 90.94 99 VAL A N 1
ATOM 757 C CA . VAL A 1 99 ? -2.043 1.499 15.419 1.00 90.94 99 VAL A CA 1
ATOM 758 C C . VAL A 1 99 ? -3.424 1.947 14.946 1.00 90.94 99 VAL A C 1
ATOM 760 O O . VAL A 1 99 ? -3.562 2.951 14.255 1.00 90.94 99 VAL A O 1
ATOM 763 N N . GLY A 1 100 ? -4.470 1.208 15.324 1.00 90.62 100 GLY A N 1
ATOM 764 C CA . GLY A 1 100 ? -5.862 1.547 14.991 1.00 90.62 100 GLY A CA 1
ATOM 765 C C . GLY A 1 100 ? -6.361 0.986 13.654 1.00 90.62 100 GLY A C 1
ATOM 766 O O . GLY A 1 100 ? -7.542 1.118 13.349 1.00 90.62 100 GLY A O 1
ATOM 767 N N . ALA A 1 101 ? -5.507 0.300 12.887 1.00 92.31 101 ALA A N 1
ATOM 768 C CA . ALA A 1 101 ? -5.886 -0.422 11.673 1.00 92.31 101 ALA A CA 1
ATOM 769 C C . ALA A 1 101 ? -5.341 -1.854 11.674 1.00 92.31 101 ALA A C 1
ATOM 771 O O . ALA A 1 101 ? -4.250 -2.118 12.172 1.00 92.31 101 ALA A O 1
ATOM 772 N N . SER A 1 102 ? -6.094 -2.781 11.086 1.00 94.12 102 SER A N 1
ATOM 773 C CA . SER A 1 102 ? -5.707 -4.192 10.948 1.00 94.12 102 SER A CA 1
ATOM 774 C C . SER A 1 102 ? -5.439 -4.588 9.492 1.00 94.12 102 SER A C 1
ATOM 776 O O . SER A 1 102 ? -4.717 -5.555 9.235 1.00 94.12 102 SER A O 1
ATOM 778 N N . HIS A 1 103 ? -5.975 -3.827 8.535 1.00 94.25 103 HIS A N 1
ATOM 779 C CA . HIS A 1 103 ? -5.845 -4.072 7.100 1.00 94.25 103 HIS A CA 1
ATOM 780 C C . HIS A 1 103 ? -5.579 -2.774 6.339 1.00 94.25 103 HIS A C 1
ATOM 782 O O . HIS A 1 103 ? -5.933 -1.684 6.791 1.00 94.25 103 HIS A O 1
ATOM 788 N N . ALA A 1 104 ? -5.011 -2.896 5.140 1.00 93.00 104 ALA A N 1
ATOM 789 C CA . ALA A 1 104 ? -4.904 -1.781 4.216 1.00 93.00 104 ALA A CA 1
ATOM 790 C C . ALA A 1 104 ? -5.157 -2.193 2.771 1.00 93.00 104 ALA A C 1
ATOM 792 O O . ALA A 1 104 ? -4.962 -3.338 2.353 1.00 93.00 104 ALA A O 1
ATOM 793 N N . GLN A 1 105 ? -5.581 -1.201 1.999 1.00 93.75 105 GLN A N 1
ATOM 794 C CA . GLN A 1 105 ? -5.696 -1.267 0.558 1.00 93.75 105 GLN A CA 1
ATOM 795 C C . GLN A 1 105 ? -4.733 -0.253 -0.056 1.00 93.75 105 GLN A C 1
ATOM 797 O O . GLN A 1 105 ? -4.904 0.954 0.124 1.00 93.75 105 GLN A O 1
ATOM 802 N N . VAL A 1 106 ? -3.769 -0.746 -0.825 1.00 92.88 106 VAL A N 1
ATOM 803 C CA . VAL A 1 106 ? -2.842 0.069 -1.611 1.00 92.88 106 VAL A CA 1
ATOM 804 C C . VAL A 1 106 ? -3.370 0.184 -3.034 1.00 92.88 106 VAL A C 1
ATOM 806 O O . VAL A 1 106 ? -3.807 -0.797 -3.634 1.00 92.88 106 VAL A O 1
ATOM 809 N N . MET A 1 107 ? -3.351 1.397 -3.575 1.00 93.19 107 MET A N 1
ATOM 810 C CA . MET A 1 107 ? -3.719 1.697 -4.951 1.00 93.19 107 MET A CA 1
ATOM 811 C C . MET A 1 107 ? -2.542 2.362 -5.654 1.00 93.19 107 MET A C 1
ATOM 813 O O . MET A 1 107 ? -2.043 3.386 -5.192 1.00 93.19 107 MET A O 1
ATOM 817 N N . ILE A 1 108 ? -2.146 1.789 -6.784 1.00 93.25 108 ILE A N 1
ATOM 818 C CA . ILE A 1 108 ? -1.083 2.282 -7.655 1.00 93.25 108 ILE A CA 1
ATOM 819 C C . ILE A 1 108 ? -1.759 2.796 -8.920 1.00 93.25 108 ILE A C 1
ATOM 821 O O . ILE A 1 108 ? -2.477 2.042 -9.580 1.00 93.25 108 ILE A O 1
ATOM 825 N N . SER A 1 109 ? -1.560 4.069 -9.243 1.00 91.25 109 SER A N 1
ATOM 826 C CA . SER A 1 109 ? -2.182 4.714 -10.399 1.00 91.25 109 SER A CA 1
ATOM 827 C C . SER A 1 109 ? -1.120 5.356 -11.277 1.00 91.25 109 SER A C 1
ATOM 829 O O . SER A 1 109 ? -0.329 6.166 -10.796 1.00 91.25 109 SER A O 1
ATOM 831 N N . GLN A 1 110 ? -1.161 5.031 -12.565 1.00 89.69 110 GLN A N 1
ATOM 832 C CA . GLN A 1 110 ? -0.345 5.682 -13.587 1.00 89.69 110 GLN A CA 1
ATOM 833 C C . GLN A 1 110 ? -0.796 7.136 -13.772 1.00 89.69 110 GLN A C 1
ATOM 835 O O . GLN A 1 110 ? -2.006 7.392 -13.732 1.00 89.69 110 GLN A O 1
ATOM 840 N N . TYR A 1 111 ? 0.130 8.064 -14.015 1.00 82.44 111 TYR A N 1
ATOM 841 C CA . TYR A 1 111 ? -0.183 9.436 -14.431 1.00 82.44 111 TYR A CA 1
ATOM 842 C C . TYR A 1 111 ? 0.699 9.913 -15.581 1.00 82.44 111 TYR A C 1
ATOM 844 O O . TYR A 1 111 ? 1.806 9.358 -15.739 1.00 82.44 111 TYR A O 1
#

Secondary structure (DSSP, 8-state):
--EEEEEEETTS-EEPPPPPTT-SEEEEEEEEESSTTS-SEE--SEEEEEEEEESSSSS-EEEEEEEEE--EETTEE--PPPEEESS--EEEEEEEEEES-SEEEEEEEE-

Sequence (111 aa):
MKRTIIRSSMASDLISPLLDNEFEHGYISIKFYTDGTYSELVAPESGVAIFTGSEDGEIYGSISNGALDAEIVGVGLNYSRPTYSGDVRYIKVEFESIVGASHAQVMISQY